Protein AF-A0A7J8QJQ6-F1 (afdb_monomer)

Foldseek 3Di:
DDQPPP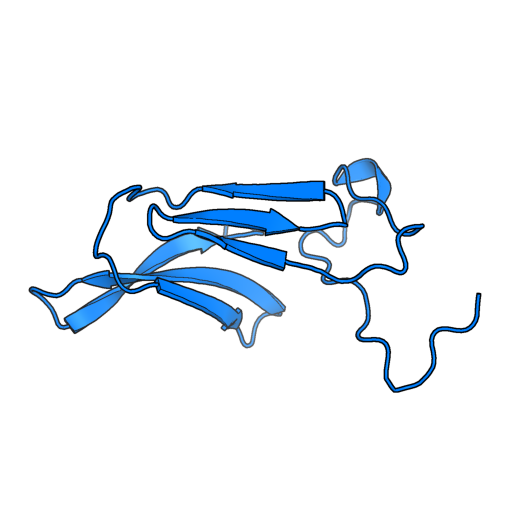HDDDQDADPVADCVRVVFDPPDPDWDWDQDQQAWIATPRGDTDGFQRGDHPWDWDWDLDPVSKTFIWTQDPVVRDTDTRDIPDDD

Sequence (91 aa):
MYDGPDTSSLYWPDVDNTIFGNGRMSYNSNRVASLDDVGRFSSSDQLEFSASDLGLGIKRRLTIDYDGNLRLYSLNYVTGLRTITWEAVLQ

Organism: Gossypium raimondii (NCBI:txid29730)

Structure (mmCIF, N/CA/C/O backbone):
data_AF-A0A7J8QJQ6-F1
#
_entry.id   AF-A0A7J8QJQ6-F1
#
loop_
_atom_site.group_PDB
_atom_site.id
_atom_site.type_symbol
_atom_site.label_atom_id
_atom_site.label_alt_id
_atom_site.label_comp_id
_atom_site.label_asym_id
_atom_site.label_entity_id
_atom_site.label_seq_id
_atom_site.pdbx_PDB_ins_code
_atom_site.Cartn_x
_atom_site.Cartn_y
_atom_site.Cartn_z
_atom_site.occupancy
_atom_site.B_iso_or_equiv
_atom_site.auth_seq_id
_atom_site.auth_comp_id
_atom_site.auth_asym_id
_atom_site.auth_atom_id
_atom_site.pdbx_PDB_model_num
ATOM 1 N N . MET A 1 1 ? 24.380 -11.285 -13.534 1.00 48.84 1 MET A N 1
ATOM 2 C CA . MET A 1 1 ? 24.000 -10.986 -12.139 1.00 48.84 1 MET A CA 1
ATOM 3 C C . MET A 1 1 ? 23.338 -12.233 -11.590 1.00 48.84 1 MET A C 1
ATOM 5 O O . MET A 1 1 ? 22.522 -12.801 -12.299 1.00 48.84 1 MET A O 1
ATOM 9 N N . TYR A 1 2 ? 23.791 -12.725 -10.438 1.00 42.25 2 TYR A N 1
ATOM 10 C CA . TYR A 1 2 ? 23.300 -13.961 -9.829 1.00 42.25 2 TYR A CA 1
ATOM 11 C C . TYR A 1 2 ? 22.287 -13.581 -8.748 1.00 42.25 2 TYR A C 1
ATOM 13 O O . TYR A 1 2 ? 22.674 -13.023 -7.723 1.00 42.25 2 TYR A O 1
ATOM 21 N N . ASP A 1 3 ? 21.009 -13.832 -9.016 1.00 51.94 3 ASP A N 1
ATOM 22 C CA . ASP A 1 3 ? 19.941 -13.748 -8.022 1.00 51.94 3 ASP A CA 1
ATOM 23 C C . ASP A 1 3 ? 20.048 -14.995 -7.128 1.00 51.94 3 ASP A C 1
ATOM 25 O O . ASP A 1 3 ? 19.625 -16.093 -7.488 1.00 51.94 3 ASP A O 1
ATOM 29 N N . GLY A 1 4 ? 20.742 -14.853 -5.996 1.00 50.84 4 GLY A N 1
ATOM 30 C CA . GLY A 1 4 ? 20.849 -15.905 -4.985 1.00 50.84 4 GLY A CA 1
ATOM 31 C C . GLY A 1 4 ? 19.517 -16.144 -4.255 1.00 50.84 4 GLY A C 1
ATOM 32 O O . GLY A 1 4 ? 18.591 -15.350 -4.376 1.00 50.84 4 GLY A O 1
ATOM 33 N N . PRO A 1 5 ? 19.397 -17.201 -3.440 1.00 53.91 5 PRO A N 1
ATOM 34 C CA . PRO A 1 5 ? 18.162 -17.527 -2.712 1.00 53.91 5 PRO A CA 1
ATOM 35 C C . PRO A 1 5 ? 17.661 -16.418 -1.762 1.00 53.91 5 PRO A C 1
ATOM 37 O O . PRO A 1 5 ? 16.488 -16.414 -1.403 1.00 53.91 5 PRO A O 1
ATOM 40 N N . ASP A 1 6 ? 18.517 -15.452 -1.409 1.00 50.78 6 ASP A N 1
ATOM 41 C CA . ASP A 1 6 ? 18.166 -14.264 -0.615 1.00 50.78 6 ASP A CA 1
ATOM 42 C C . ASP A 1 6 ? 17.592 -13.107 -1.454 1.00 50.78 6 ASP A C 1
ATOM 44 O O . ASP A 1 6 ? 17.259 -12.042 -0.931 1.00 50.78 6 ASP A O 1
ATOM 48 N N . THR A 1 7 ? 17.476 -13.290 -2.770 1.00 51.47 7 THR A N 1
ATOM 49 C CA . THR A 1 7 ? 16.809 -12.341 -3.660 1.00 51.47 7 THR A CA 1
ATOM 50 C C . THR A 1 7 ? 15.391 -12.814 -3.947 1.00 51.47 7 THR A C 1
ATOM 52 O O . THR A 1 7 ? 15.167 -13.791 -4.656 1.00 51.47 7 THR A O 1
ATOM 55 N N . SER A 1 8 ? 14.404 -12.112 -3.388 1.00 54.97 8 SER A N 1
ATOM 56 C CA . SER A 1 8 ? 13.008 -12.313 -3.772 1.00 54.97 8 SER A CA 1
ATOM 57 C C . SER A 1 8 ? 12.828 -11.967 -5.254 1.00 54.97 8 SER A C 1
ATOM 59 O O . SER A 1 8 ? 13.346 -10.961 -5.742 1.00 54.97 8 SER A O 1
ATOM 61 N N . SER A 1 9 ? 12.116 -12.803 -6.006 1.00 58.81 9 SER A N 1
ATOM 62 C CA . SER A 1 9 ? 11.774 -12.501 -7.399 1.00 58.81 9 SER A CA 1
ATOM 63 C C . SER A 1 9 ? 10.956 -11.202 -7.488 1.00 58.81 9 SER A C 1
ATOM 65 O O . SER A 1 9 ? 10.254 -10.836 -6.544 1.00 58.81 9 SER A O 1
ATOM 67 N N . LEU A 1 10 ? 11.068 -10.479 -8.606 1.00 67.81 10 LEU A N 1
ATOM 68 C CA . LEU A 1 10 ? 10.310 -9.245 -8.835 1.00 67.81 10 LEU A CA 1
ATOM 69 C C . LEU A 1 10 ? 8.803 -9.551 -8.802 1.00 67.81 10 LEU A C 1
ATOM 71 O O . LEU A 1 10 ? 8.339 -10.431 -9.524 1.00 67.81 10 LEU A O 1
ATOM 75 N N . TYR A 1 11 ? 8.045 -8.830 -7.973 1.00 72.94 11 TYR A N 1
ATOM 76 C CA . TYR A 1 11 ? 6.589 -8.957 -7.945 1.00 72.94 11 TYR A CA 1
ATOM 77 C C . TYR A 1 11 ? 5.982 -8.494 -9.282 1.00 72.94 11 TYR A C 1
ATOM 79 O O . TYR A 1 11 ? 6.256 -7.373 -9.720 1.00 72.94 11 TYR A O 1
ATOM 87 N N . TRP A 1 12 ? 5.151 -9.338 -9.906 1.00 73.25 12 TRP A N 1
ATOM 88 C CA . TRP A 1 12 ? 4.645 -9.151 -11.269 1.00 73.25 12 TRP A CA 1
ATOM 89 C C . TRP A 1 12 ? 3.109 -9.239 -11.326 1.00 73.25 12 TRP A C 1
ATOM 91 O O . TRP A 1 12 ? 2.576 -10.345 -11.284 1.00 73.25 12 TRP A O 1
ATOM 101 N N . PRO A 1 13 ? 2.387 -8.104 -11.376 1.00 67.62 13 PRO A N 1
ATOM 102 C CA . PRO A 1 13 ? 0.925 -8.125 -11.359 1.00 67.62 13 PRO A CA 1
ATOM 103 C C . PRO A 1 13 ? 0.304 -8.449 -12.723 1.00 67.62 13 PRO A C 1
ATOM 105 O O . PRO A 1 13 ? -0.634 -9.231 -12.787 1.00 67.62 13 PRO A O 1
ATOM 108 N N . ASP A 1 14 ? 0.838 -7.902 -13.816 1.00 70.56 14 ASP A N 1
ATOM 109 C CA . ASP A 1 14 ? 0.303 -8.122 -15.163 1.00 70.56 14 ASP A CA 1
ATOM 110 C C . ASP A 1 14 ? 1.212 -9.065 -15.955 1.00 70.56 14 ASP A C 1
ATOM 112 O O . ASP A 1 14 ? 2.254 -8.652 -16.466 1.00 70.56 14 ASP A O 1
ATOM 116 N N . VAL A 1 15 ? 0.811 -10.335 -16.031 1.00 66.00 15 VAL A N 1
ATOM 117 C CA . VAL A 1 15 ? 1.539 -11.412 -16.722 1.00 66.00 15 VAL A CA 1
ATOM 118 C C . VAL A 1 15 ? 1.602 -11.249 -18.240 1.00 66.00 15 VAL A C 1
ATOM 120 O O . VAL A 1 15 ? 2.473 -11.858 -18.861 1.00 66.00 15 VAL A O 1
ATOM 123 N N . ASP A 1 16 ? 0.733 -10.425 -18.829 1.00 69.69 16 ASP A N 1
ATOM 124 C CA . ASP A 1 16 ? 0.653 -10.239 -20.279 1.00 69.69 16 ASP A CA 1
ATOM 125 C C . ASP A 1 16 ? 1.643 -9.172 -20.777 1.00 69.69 16 ASP A C 1
ATOM 127 O O . ASP A 1 16 ? 1.978 -9.123 -21.964 1.00 69.69 16 ASP A O 1
ATOM 131 N N . ASN A 1 17 ? 2.164 -8.344 -19.867 1.00 67.25 17 ASN A N 1
ATOM 132 C CA . ASN A 1 17 ? 3.139 -7.304 -20.166 1.00 67.25 17 ASN A CA 1
ATOM 133 C C . ASN A 1 17 ? 4.567 -7.683 -19.747 1.00 67.25 17 ASN A C 1
ATOM 135 O O . ASN A 1 17 ? 4.814 -8.488 -18.851 1.00 67.25 17 ASN A O 1
ATOM 139 N N . THR A 1 18 ? 5.550 -7.075 -20.417 1.00 73.12 18 THR A N 1
ATOM 140 C CA . THR A 1 18 ? 6.976 -7.219 -20.066 1.00 73.12 18 THR A CA 1
ATOM 141 C C . THR A 1 18 ? 7.372 -6.286 -18.917 1.00 73.12 18 THR A C 1
ATOM 143 O O . THR A 1 18 ? 6.683 -5.302 -18.654 1.00 73.12 18 THR A O 1
ATOM 146 N N . ILE A 1 19 ? 8.533 -6.534 -18.287 1.00 68.56 19 ILE A N 1
ATOM 147 C CA . ILE A 1 19 ? 9.123 -5.686 -17.222 1.00 68.56 19 ILE A CA 1
ATOM 148 C C . ILE A 1 19 ? 9.057 -4.194 -17.549 1.00 68.56 19 ILE A C 1
ATOM 150 O O . ILE A 1 19 ? 8.501 -3.401 -16.787 1.00 68.56 19 ILE A O 1
ATOM 154 N N . PHE A 1 20 ? 9.545 -3.839 -18.731 1.00 68.50 20 PHE A N 1
ATOM 155 C CA . PHE A 1 20 ? 9.534 -2.466 -19.224 1.00 68.50 20 PHE A CA 1
ATOM 156 C C . 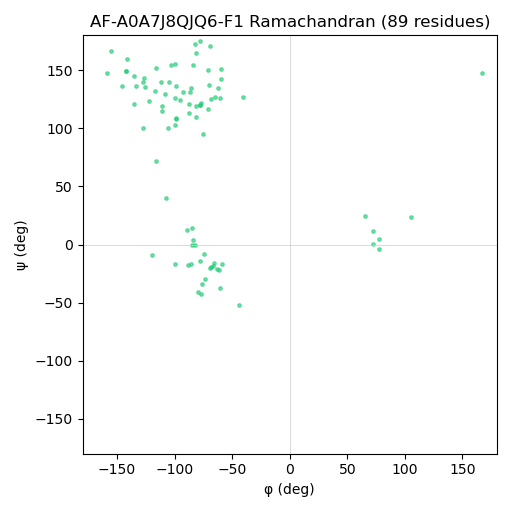PHE A 1 20 ? 8.141 -1.998 -19.656 1.00 68.50 20 PHE A C 1
ATOM 158 O O . PHE A 1 20 ? 7.845 -0.814 -19.538 1.00 68.50 20 PHE A O 1
ATOM 165 N N . GLY A 1 21 ? 7.283 -2.913 -20.121 1.00 70.94 21 GLY A N 1
ATOM 166 C CA . GLY A 1 21 ? 5.885 -2.632 -20.461 1.00 70.94 21 GLY A CA 1
ATOM 167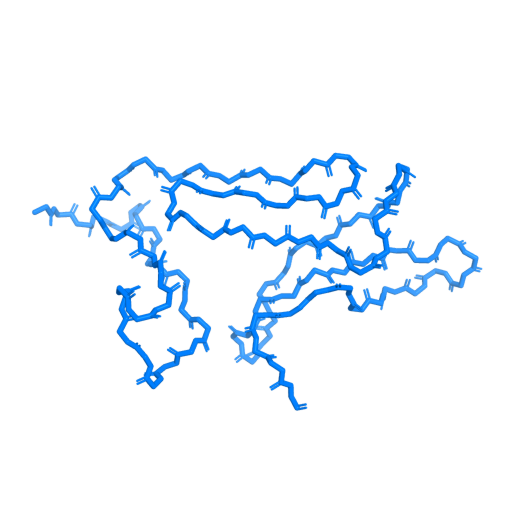 C C . GLY A 1 21 ? 5.075 -2.125 -19.267 1.00 70.94 21 GLY A C 1
ATOM 168 O O . GLY A 1 21 ? 4.318 -1.172 -19.419 1.00 70.94 21 GLY A O 1
ATOM 169 N N . ASN A 1 22 ? 5.325 -2.656 -18.065 1.00 69.62 22 ASN A N 1
ATOM 170 C CA . ASN A 1 22 ? 4.733 -2.128 -16.826 1.00 69.62 22 ASN A CA 1
ATOM 171 C C . ASN A 1 22 ? 5.525 -0.954 -16.224 1.00 69.62 22 ASN A C 1
ATOM 173 O O . ASN A 1 22 ? 5.338 -0.631 -15.051 1.00 69.62 22 ASN A O 1
ATOM 177 N N . GLY A 1 23 ? 6.451 -0.351 -16.980 1.00 72.88 23 GLY A N 1
ATOM 178 C CA . GLY A 1 23 ? 7.258 0.781 -16.523 1.00 72.88 23 GLY A CA 1
ATOM 179 C C . GLY A 1 23 ? 8.208 0.451 -15.371 1.00 72.88 23 GLY A C 1
ATOM 180 O O . GLY A 1 23 ? 8.564 1.347 -14.613 1.00 72.88 23 GLY A O 1
ATOM 181 N N . ARG A 1 24 ? 8.602 -0.820 -15.206 1.00 74.06 24 ARG A N 1
ATOM 182 C CA . ARG A 1 24 ? 9.497 -1.247 -14.124 1.00 74.06 24 ARG A CA 1
ATOM 183 C C . ARG A 1 24 ? 10.937 -1.399 -14.590 1.00 74.06 24 ARG A C 1
ATOM 185 O O . ARG A 1 24 ? 11.208 -1.696 -15.754 1.00 74.06 24 ARG A O 1
ATOM 192 N N . MET A 1 25 ? 11.877 -1.275 -13.653 1.00 67.38 25 MET A N 1
ATOM 193 C CA . MET A 1 25 ? 13.300 -1.524 -13.909 1.00 67.38 25 MET A CA 1
ATOM 194 C C . MET A 1 25 ? 13.804 -2.783 -13.195 1.00 67.38 25 MET A C 1
ATOM 196 O O . MET A 1 25 ? 13.921 -2.805 -11.974 1.00 67.38 25 MET A O 1
ATOM 200 N N . SER A 1 26 ? 14.201 -3.808 -13.961 1.00 63.28 26 SER A N 1
ATOM 201 C CA . SER A 1 26 ? 14.837 -5.036 -13.439 1.00 63.28 26 SER A CA 1
ATOM 202 C C . SER A 1 26 ? 16.318 -4.879 -13.092 1.00 63.28 26 SER A C 1
ATOM 204 O O . SER A 1 26 ? 16.896 -5.750 -12.452 1.00 63.28 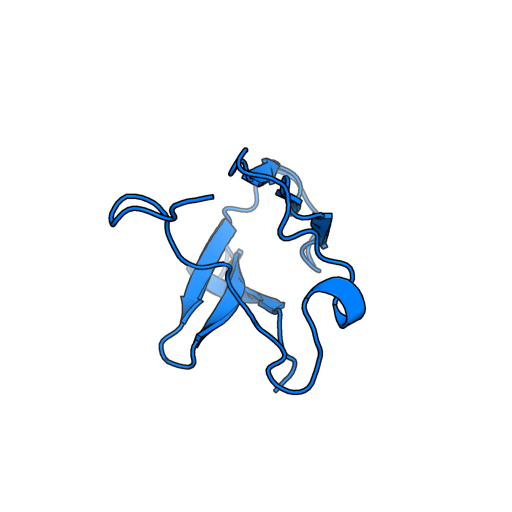26 SER A O 1
ATOM 206 N N . TYR A 1 27 ? 16.962 -3.798 -13.541 1.00 55.97 27 TYR A N 1
ATOM 207 C C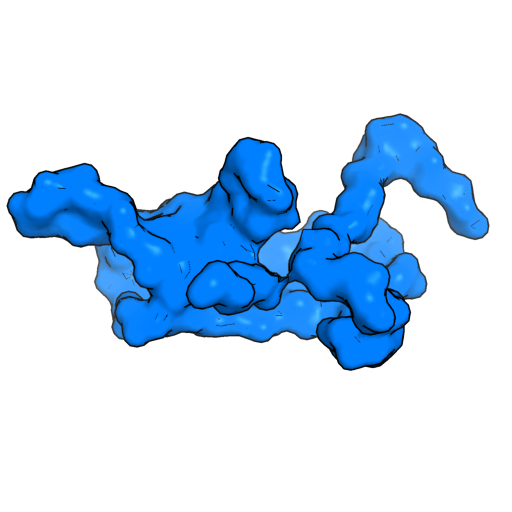A . TYR A 1 27 ? 18.407 -3.597 -13.379 1.00 55.97 27 TYR A CA 1
ATOM 208 C C . TYR A 1 27 ? 18.805 -3.007 -12.023 1.00 55.97 27 TYR A C 1
ATOM 210 O O . TYR A 1 27 ? 19.981 -2.714 -11.808 1.00 55.97 27 TYR A O 1
ATOM 218 N N . ASN A 1 28 ? 17.851 -2.819 -11.109 1.00 54.38 28 ASN A N 1
ATOM 219 C CA . ASN A 1 28 ? 18.127 -2.255 -9.800 1.00 54.38 28 ASN A CA 1
ATOM 220 C C . ASN A 1 28 ? 18.231 -3.361 -8.744 1.00 54.38 28 ASN A C 1
ATOM 222 O O . ASN A 1 28 ? 17.231 -3.905 -8.284 1.00 54.38 28 ASN A O 1
ATOM 226 N N . SER A 1 29 ? 19.458 -3.690 -8.347 1.00 57.66 29 SER A N 1
ATOM 227 C CA . SER A 1 29 ? 19.726 -4.598 -7.228 1.00 57.66 29 SER A CA 1
ATOM 228 C C . SER A 1 29 ? 19.463 -3.956 -5.861 1.00 57.66 29 SER A C 1
ATOM 230 O O . SER A 1 29 ? 19.465 -4.660 -4.851 1.00 57.66 29 SER A O 1
ATOM 232 N N . ASN A 1 30 ? 19.197 -2.644 -5.806 1.00 63.34 30 ASN A N 1
ATOM 233 C CA . ASN A 1 30 ? 18.689 -1.996 -4.606 1.00 63.34 30 ASN A CA 1
ATOM 234 C C . ASN A 1 30 ? 17.185 -2.289 -4.491 1.00 63.34 30 ASN A C 1
ATOM 236 O O . ASN A 1 30 ? 16.426 -1.945 -5.394 1.00 63.34 30 ASN A O 1
ATOM 240 N N . ARG A 1 31 ? 16.754 -2.936 -3.403 1.00 71.12 31 ARG A N 1
ATOM 241 C CA . ARG A 1 31 ? 15.380 -3.438 -3.196 1.00 71.12 31 ARG A CA 1
ATOM 242 C C . ARG A 1 31 ? 14.739 -2.710 -2.019 1.00 71.12 31 ARG A C 1
ATOM 244 O O . ARG A 1 31 ? 14.608 -3.261 -0.930 1.00 71.12 31 ARG A O 1
ATOM 251 N N . VAL A 1 32 ? 14.410 -1.440 -2.228 1.00 82.50 32 VAL A N 1
ATOM 252 C CA . VAL A 1 32 ? 13.845 -0.566 -1.194 1.00 82.50 32 VAL A CA 1
ATOM 253 C C . VAL A 1 32 ? 12.455 -0.141 -1.627 1.00 82.50 32 VAL A C 1
ATOM 255 O O . VAL A 1 32 ? 12.260 0.292 -2.760 1.00 82.50 32 VAL A O 1
ATOM 258 N N . ALA A 1 33 ? 11.504 -0.254 -0.711 1.00 87.25 33 ALA A N 1
ATOM 259 C CA . ALA A 1 33 ? 10.156 0.251 -0.875 1.00 87.25 33 ALA A CA 1
ATOM 260 C C . ALA A 1 33 ? 9.719 0.963 0.401 1.00 87.25 33 ALA A C 1
ATOM 262 O O . ALA A 1 33 ? 10.069 0.548 1.508 1.00 87.25 33 ALA A O 1
ATOM 263 N N . SER A 1 34 ? 8.942 2.021 0.238 1.00 92.50 34 SER A N 1
ATOM 264 C CA . SER A 1 34 ? 8.390 2.807 1.331 1.00 92.50 34 SER A CA 1
ATOM 265 C C . SER A 1 34 ? 6.915 3.071 1.085 1.00 92.50 34 SER A C 1
ATOM 267 O O . SER A 1 34 ? 6.528 3.428 -0.023 1.00 92.50 34 SER A O 1
ATOM 269 N N . LEU A 1 35 ? 6.114 2.918 2.136 1.00 95.50 35 LEU A N 1
ATOM 270 C CA . LEU A 1 35 ? 4.753 3.432 2.223 1.00 95.50 35 LEU A CA 1
ATOM 271 C C . LEU A 1 35 ? 4.770 4.546 3.267 1.00 95.50 35 LEU A C 1
ATOM 273 O O . LEU A 1 35 ? 5.131 4.284 4.415 1.00 95.50 35 LEU A O 1
ATOM 277 N N . ASP A 1 36 ? 4.427 5.764 2.866 1.00 95.69 36 ASP A N 1
ATOM 278 C CA . ASP A 1 36 ? 4.399 6.903 3.779 1.00 95.69 36 ASP A CA 1
ATOM 279 C C . ASP A 1 36 ? 3.097 6.980 4.599 1.00 95.69 36 ASP A C 1
ATOM 281 O O . ASP A 1 36 ? 2.126 6.246 4.375 1.00 95.69 36 ASP A O 1
ATOM 285 N N . ASP A 1 37 ? 3.075 7.904 5.559 1.00 95.38 37 ASP A N 1
ATOM 286 C CA . ASP A 1 37 ? 1.960 8.071 6.495 1.00 95.38 37 ASP A CA 1
ATOM 287 C C . ASP A 1 37 ? 0.671 8.589 5.833 1.00 95.38 37 ASP A C 1
ATOM 289 O O . ASP A 1 37 ? -0.415 8.433 6.401 1.00 95.38 37 ASP A O 1
ATOM 293 N N . VAL A 1 38 ? 0.756 9.195 4.640 1.00 97.06 38 VAL A N 1
ATOM 294 C CA . VAL A 1 38 ? -0.426 9.656 3.890 1.00 97.06 38 VAL A CA 1
ATOM 295 C C . VAL A 1 38 ? -0.999 8.577 2.978 1.00 97.06 38 VAL A C 1
ATOM 297 O O . VAL A 1 38 ? -2.171 8.669 2.618 1.00 97.06 38 VAL A O 1
ATOM 300 N N . GLY A 1 39 ? -0.234 7.531 2.664 1.00 97.12 39 GLY A N 1
ATOM 301 C CA . GLY A 1 39 ? -0.663 6.414 1.826 1.00 97.12 39 GLY A CA 1
ATOM 302 C C . GLY A 1 39 ? -0.084 6.426 0.413 1.00 97.12 39 GLY A C 1
ATOM 303 O O . GLY A 1 39 ? -0.687 5.828 -0.477 1.00 97.12 39 GLY A O 1
ATOM 304 N N . ARG A 1 40 ? 1.056 7.088 0.189 1.00 97.69 40 ARG A N 1
ATOM 305 C CA . ARG A 1 40 ? 1.832 6.984 -1.049 1.00 97.69 40 ARG A CA 1
ATOM 306 C C . ARG A 1 40 ? 2.892 5.901 -0.909 1.00 97.69 40 ARG A C 1
ATOM 308 O O . ARG A 1 40 ? 3.650 5.865 0.059 1.00 97.69 40 ARG A O 1
ATOM 315 N N . PHE A 1 41 ? 2.948 5.030 -1.903 1.00 95.56 41 PHE A N 1
ATOM 316 C CA . PHE A 1 41 ? 3.963 4.004 -2.040 1.00 95.56 41 PHE A CA 1
ATOM 317 C C . PHE A 1 41 ? 4.960 4.387 -3.131 1.00 95.56 41 PHE A C 1
ATOM 319 O O . PHE A 1 41 ? 4.572 4.878 -4.193 1.00 95.56 41 PHE A O 1
ATOM 326 N N . SER A 1 42 ? 6.234 4.113 -2.878 1.00 92.56 42 SER A N 1
ATOM 327 C CA . SER A 1 42 ? 7.289 4.155 -3.884 1.00 92.56 42 SER A CA 1
ATOM 328 C C . SER A 1 42 ? 8.293 3.035 -3.655 1.00 92.56 42 SER A C 1
ATOM 330 O O . SER A 1 42 ? 8.553 2.622 -2.520 1.00 92.56 42 SER A O 1
ATOM 332 N N . SER A 1 43 ? 8.888 2.557 -4.740 1.00 86.81 43 SER A N 1
ATOM 333 C CA . SER A 1 43 ? 9.953 1.564 -4.693 1.00 86.81 43 SER A CA 1
ATOM 334 C C . SER A 1 43 ? 11.043 1.827 -5.724 1.00 86.81 43 SER A C 1
ATOM 336 O O . SER A 1 43 ? 10.875 2.532 -6.718 1.00 86.81 43 SER A O 1
ATOM 338 N N . SER A 1 44 ? 12.207 1.242 -5.470 1.00 83.88 44 SER A N 1
ATOM 339 C CA . SER A 1 44 ? 13.410 1.386 -6.288 1.00 83.88 44 SER A CA 1
ATOM 340 C C . SER A 1 44 ? 13.295 0.778 -7.695 1.00 83.88 44 SER A C 1
ATOM 342 O O . SER A 1 44 ? 14.100 1.119 -8.564 1.00 83.88 44 SER A O 1
ATOM 344 N N . ASP A 1 45 ? 12.301 -0.082 -7.939 1.00 78.56 45 ASP A N 1
ATOM 345 C CA . ASP A 1 45 ? 11.933 -0.626 -9.254 1.00 78.56 45 ASP A CA 1
ATOM 346 C C . ASP A 1 45 ? 10.907 0.244 -10.010 1.00 78.56 45 ASP A C 1
ATOM 348 O O . ASP A 1 45 ? 10.399 -0.200 -11.037 1.00 78.56 45 ASP A O 1
ATOM 352 N N . GLN A 1 46 ? 10.659 1.478 -9.541 1.00 82.69 46 GLN A N 1
ATOM 353 C CA . GLN A 1 46 ? 9.750 2.490 -10.113 1.00 82.69 46 GLN A CA 1
ATOM 354 C C . GLN A 1 46 ? 8.250 2.215 -9.948 1.00 82.69 46 GLN A C 1
ATOM 356 O O . GLN A 1 46 ? 7.437 2.928 -10.535 1.00 82.69 46 GLN A O 1
ATOM 361 N N . LEU A 1 47 ? 7.847 1.241 -9.123 1.00 84.69 47 LEU A N 1
ATOM 362 C CA . LEU A 1 47 ? 6.436 1.133 -8.759 1.00 84.69 47 LEU A CA 1
ATOM 363 C C . LEU A 1 47 ? 6.063 2.295 -7.827 1.00 84.69 47 LEU A C 1
ATOM 365 O O . LEU A 1 47 ? 6.542 2.395 -6.698 1.00 84.69 47 LEU A O 1
ATOM 369 N N . GLU A 1 48 ? 5.160 3.147 -8.299 1.00 91.12 48 GLU A N 1
ATOM 370 C CA . GLU A 1 48 ? 4.548 4.211 -7.512 1.00 91.12 48 GLU A CA 1
ATOM 371 C C . GLU A 1 48 ? 3.027 4.100 -7.572 1.00 91.12 48 GLU A C 1
ATOM 373 O O . GLU A 1 48 ? 2.444 3.910 -8.639 1.00 91.12 48 GLU A O 1
ATOM 378 N N . PHE A 1 49 ? 2.376 4.245 -6.421 1.00 94.50 49 PHE A N 1
ATOM 379 C CA . PHE A 1 49 ? 0.924 4.357 -6.344 1.00 94.50 49 PHE A CA 1
ATOM 380 C C . PHE A 1 49 ? 0.491 5.096 -5.081 1.00 94.50 49 PHE A C 1
ATOM 382 O O . PHE A 1 49 ? 1.267 5.279 -4.143 1.00 94.50 49 PHE A O 1
ATOM 389 N N . SER A 1 50 ? -0.776 5.493 -5.050 1.00 97.44 50 SER A N 1
ATOM 390 C CA . SER A 1 50 ? -1.400 6.126 -3.893 1.00 97.44 50 SER A CA 1
ATOM 391 C C . SER A 1 50 ? -2.670 5.381 -3.522 1.00 97.44 50 SER A C 1
ATOM 393 O O . SER A 1 50 ? -3.414 4.940 -4.398 1.00 97.44 50 SER A O 1
ATOM 395 N N . ALA A 1 51 ? -2.934 5.276 -2.223 1.00 97.56 51 ALA A N 1
ATOM 396 C CA . ALA A 1 51 ? -4.224 4.832 -1.721 1.00 97.56 51 ALA A CA 1
ATOM 397 C C . ALA A 1 51 ? -5.341 5.769 -2.214 1.00 97.56 51 ALA A C 1
ATOM 399 O O . ALA A 1 51 ? -5.170 6.986 -2.231 1.00 97.56 51 ALA A O 1
ATOM 400 N N . SER A 1 52 ? -6.512 5.234 -2.550 1.00 97.56 52 SER A N 1
ATOM 401 C CA . SER A 1 52 ? -7.686 6.037 -2.914 1.00 97.56 52 SER A CA 1
ATOM 402 C C . SER A 1 52 ? -8.187 6.920 -1.763 1.00 97.56 52 SER A C 1
ATOM 404 O O . SER A 1 52 ? -8.891 7.897 -1.993 1.00 97.56 52 SER A O 1
ATOM 406 N N . ASP A 1 53 ? -7.830 6.575 -0.525 1.00 96.75 53 ASP A N 1
ATOM 407 C CA . ASP A 1 53 ? -8.197 7.267 0.710 1.00 96.75 53 ASP A CA 1
ATOM 408 C C . ASP A 1 53 ? -7.015 8.032 1.331 1.00 96.75 53 ASP A C 1
ATOM 410 O O . ASP A 1 53 ? -6.825 7.999 2.549 1.00 96.75 53 ASP A O 1
ATOM 414 N N . LEU A 1 54 ? -6.186 8.687 0.502 1.00 96.25 54 LEU A N 1
ATOM 415 C CA . LEU A 1 54 ? -5.045 9.495 0.958 1.00 96.25 54 LEU A CA 1
ATOM 416 C C . LEU A 1 54 ? -5.390 10.314 2.210 1.00 96.25 54 LEU A C 1
ATOM 418 O O . LEU A 1 54 ? -6.363 11.068 2.246 1.00 96.25 54 LEU A O 1
ATOM 422 N N . GLY A 1 55 ? -4.562 10.175 3.240 1.00 95.88 55 GLY A N 1
ATOM 423 C CA . GLY A 1 55 ? -4.816 10.804 4.526 1.00 95.88 55 GLY A CA 1
ATOM 424 C C . GLY A 1 55 ? -3.925 10.273 5.638 1.00 95.88 55 GLY A C 1
ATOM 425 O O . GLY A 1 55 ? -3.554 9.094 5.655 1.00 95.88 55 GLY A O 1
ATOM 426 N N . LEU A 1 56 ? -3.604 11.169 6.570 1.00 96.00 56 LEU A N 1
ATOM 427 C CA . LEU A 1 56 ? -2.813 10.881 7.764 1.00 96.00 56 LEU A CA 1
ATOM 428 C C . LEU A 1 56 ? -3.601 10.030 8.768 1.00 96.00 56 LEU A C 1
ATOM 430 O O . LEU A 1 56 ? -4.822 10.131 8.876 1.00 96.00 56 LEU A O 1
ATOM 434 N N . GLY A 1 57 ? -2.886 9.216 9.546 1.00 94.25 57 GLY A N 1
ATOM 435 C CA . GLY A 1 57 ? -3.449 8.454 10.671 1.00 94.25 57 GLY A CA 1
ATOM 436 C C . GLY A 1 57 ? -4.237 7.195 10.286 1.00 94.25 57 GLY A C 1
ATOM 437 O O . GLY A 1 57 ? -4.644 6.422 11.159 1.00 94.25 57 GLY A O 1
ATOM 438 N N . ILE A 1 58 ? -4.420 6.937 8.992 1.00 96.25 58 ILE A N 1
ATOM 439 C CA . ILE A 1 58 ? -5.049 5.714 8.493 1.00 96.25 58 ILE A CA 1
ATOM 440 C C . ILE A 1 58 ? -4.026 4.578 8.565 1.00 96.25 58 ILE A C 1
ATOM 442 O O . ILE A 1 58 ? -2.964 4.625 7.943 1.00 96.25 58 ILE A O 1
ATOM 446 N N . LYS A 1 59 ? -4.344 3.528 9.329 1.00 97.06 59 LYS A N 1
ATOM 447 C CA . LYS A 1 59 ? -3.480 2.350 9.427 1.00 97.06 59 LYS A CA 1
ATOM 448 C C . LYS A 1 59 ? -3.647 1.495 8.182 1.00 97.06 59 LYS A C 1
ATOM 450 O O . LYS A 1 59 ? -4.746 1.015 7.902 1.00 97.06 59 LYS A O 1
ATOM 455 N N . ARG A 1 60 ? -2.543 1.270 7.473 1.00 97.31 60 ARG A N 1
ATOM 456 C CA . ARG A 1 60 ? -2.529 0.560 6.194 1.00 97.31 60 ARG A CA 1
ATOM 457 C C . ARG A 1 60 ? -1.732 -0.736 6.270 1.00 97.31 60 ARG A C 1
ATOM 459 O O . ARG A 1 60 ? -0.826 -0.881 7.089 1.00 97.31 60 ARG A O 1
ATOM 466 N N . ARG A 1 61 ? -2.098 -1.704 5.435 1.00 95.81 61 ARG A N 1
ATOM 467 C CA . ARG A 1 61 ? -1.357 -2.955 5.244 1.00 95.81 61 ARG A CA 1
ATOM 468 C C . ARG A 1 61 ? -1.270 -3.251 3.758 1.00 95.81 61 ARG A C 1
ATOM 470 O O . ARG A 1 61 ? -2.299 -3.421 3.116 1.00 95.81 61 ARG A O 1
ATOM 477 N N . LEU A 1 62 ? -0.049 -3.357 3.255 1.00 94.94 62 LEU A N 1
ATOM 478 C CA . LEU A 1 62 ? 0.236 -3.862 1.919 1.00 94.94 62 LEU A CA 1
ATOM 479 C C . LEU A 1 62 ? 0.360 -5.392 1.990 1.00 94.94 62 LEU A C 1
ATOM 481 O O . LEU A 1 62 ? 0.994 -5.917 2.907 1.00 94.94 62 LEU A O 1
ATOM 485 N N . THR A 1 63 ? -0.318 -6.126 1.113 1.00 92.88 63 THR A N 1
ATOM 486 C CA . THR A 1 63 ? -0.393 -7.596 1.177 1.00 92.88 63 THR A CA 1
ATOM 487 C C . THR A 1 63 ? -0.449 -8.186 -0.224 1.00 92.88 63 THR A C 1
ATOM 489 O O . THR A 1 63 ? -1.171 -7.670 -1.068 1.00 92.88 63 THR A O 1
ATOM 492 N N . ILE A 1 64 ? 0.308 -9.259 -0.459 1.00 91.25 64 ILE A N 1
ATOM 493 C CA . ILE A 1 64 ? 0.091 -10.148 -1.603 1.00 91.25 64 ILE A CA 1
ATOM 494 C C . ILE A 1 64 ? -0.928 -11.183 -1.137 1.00 91.25 64 ILE A C 1
ATOM 496 O O . ILE A 1 64 ? -0.643 -11.944 -0.209 1.00 91.25 64 ILE A O 1
ATOM 500 N N . ASP A 1 65 ? -2.122 -11.149 -1.717 1.00 91.31 65 ASP A N 1
ATOM 501 C CA . ASP A 1 65 ? -3.181 -12.095 -1.378 1.00 91.31 65 ASP A CA 1
ATOM 502 C C . ASP A 1 65 ? -2.943 -13.459 -2.051 1.00 91.31 65 ASP A C 1
ATOM 504 O O . ASP A 1 65 ? -1.999 -13.657 -2.817 1.00 91.31 65 ASP A O 1
ATOM 508 N N . TYR A 1 66 ? -3.795 -14.437 -1.736 1.00 91.00 66 TYR A N 1
ATOM 509 C CA . TYR A 1 66 ? -3.667 -15.821 -2.215 1.00 91.00 66 TYR A CA 1
ATOM 510 C C . TYR A 1 66 ? -3.744 -15.961 -3.743 1.00 91.00 66 TYR A C 1
ATOM 512 O O . TYR A 1 66 ? -3.277 -16.956 -4.290 1.00 91.00 66 TYR A O 1
ATOM 520 N N . ASP A 1 67 ? -4.347 -14.984 -4.418 1.00 90.31 67 ASP A N 1
ATOM 521 C CA . ASP A 1 67 ? -4.449 -14.901 -5.874 1.00 90.31 67 ASP A CA 1
ATOM 522 C C . ASP A 1 67 ? -3.190 -14.305 -6.523 1.00 90.31 67 ASP A C 1
ATOM 524 O O . ASP A 1 67 ? -3.118 -14.190 -7.743 1.00 90.31 67 ASP A O 1
ATOM 528 N N . GLY A 1 68 ? -2.189 -13.930 -5.723 1.00 87.69 68 GLY A N 1
ATOM 529 C CA . GLY A 1 68 ? -0.971 -13.289 -6.199 1.00 87.69 68 GLY A CA 1
ATOM 530 C C . GLY A 1 68 ? -1.145 -11.804 -6.520 1.00 87.69 68 GLY A C 1
ATOM 531 O O . GLY A 1 68 ? -0.191 -11.177 -6.978 1.00 87.69 68 GLY A O 1
ATOM 532 N N . ASN A 1 69 ? -2.308 -11.199 -6.266 1.00 91.06 69 ASN A N 1
ATOM 533 C CA . ASN A 1 69 ? -2.498 -9.768 -6.470 1.00 91.06 69 ASN A CA 1
ATOM 534 C C . ASN A 1 69 ? -2.043 -8.981 -5.227 1.00 91.06 69 ASN A C 1
ATOM 536 O O . ASN A 1 69 ? -2.330 -9.341 -4.082 1.00 91.06 69 ASN A O 1
ATOM 540 N N . LEU A 1 70 ? -1.297 -7.904 -5.454 1.00 91.44 70 LEU A N 1
ATOM 541 C CA . LEU A 1 70 ? -0.807 -7.003 -4.423 1.00 91.44 70 LEU A CA 1
ATOM 542 C C . LEU A 1 70 ? -1.873 -5.947 -4.169 1.00 91.44 70 LEU A C 1
ATOM 544 O O . LEU A 1 70 ? -2.236 -5.189 -5.067 1.00 91.44 70 LEU A O 1
ATOM 548 N N . ARG A 1 71 ? -2.338 -5.876 -2.925 1.00 95.25 71 ARG A N 1
ATOM 549 C CA . 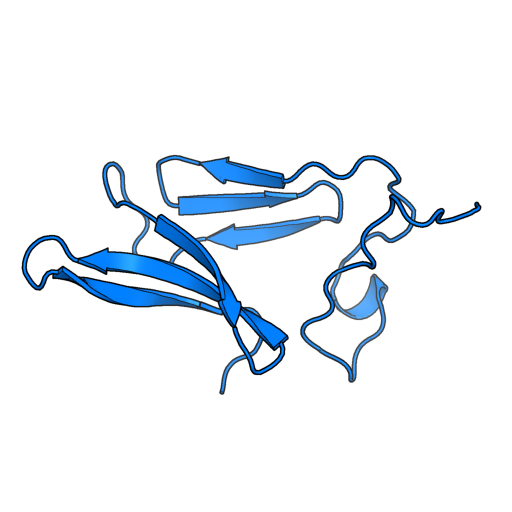ARG A 1 71 ? -3.389 -4.954 -2.503 1.00 95.25 71 ARG A CA 1
ATOM 550 C C . ARG A 1 71 ? -2.962 -4.140 -1.299 1.00 95.25 71 ARG A C 1
ATOM 552 O O . ARG A 1 71 ? -2.337 -4.644 -0.358 1.00 95.25 71 ARG A O 1
ATOM 559 N N . LEU A 1 72 ? -3.331 -2.867 -1.321 1.00 97.25 72 LEU A N 1
ATOM 560 C CA . LEU A 1 72 ? -3.247 -1.984 -0.173 1.00 97.25 72 LEU A CA 1
ATOM 561 C C . LEU A 1 72 ? -4.602 -1.960 0.527 1.00 97.25 72 LEU A C 1
ATOM 563 O O . LEU A 1 72 ? -5.624 -1.628 -0.070 1.00 97.25 72 LEU A O 1
ATOM 567 N N . TYR A 1 73 ? -4.585 -2.287 1.813 1.00 97.75 73 TYR A N 1
ATOM 568 C CA . TYR A 1 73 ? -5.755 -2.244 2.670 1.00 97.75 73 TYR A CA 1
ATOM 569 C C . TYR A 1 73 ? -5.652 -1.095 3.661 1.00 97.75 73 TYR A C 1
ATOM 571 O O . TYR A 1 73 ? -4.675 -1.023 4.411 1.00 97.75 73 TYR A O 1
ATOM 579 N N . SER A 1 74 ? -6.698 -0.284 3.754 1.00 97.88 74 SER A N 1
ATOM 580 C CA . SER A 1 74 ? -6.874 0.703 4.819 1.00 97.88 74 SER A CA 1
ATOM 581 C C . SER A 1 74 ? -7.808 0.167 5.899 1.00 97.88 74 SER A C 1
ATOM 583 O O . SER A 1 74 ? -8.831 -0.453 5.606 1.00 97.88 74 SER A O 1
ATOM 585 N N . LEU A 1 75 ? -7.454 0.376 7.167 1.00 97.31 75 LEU A N 1
ATOM 586 C CA . LEU A 1 75 ? -8.321 0.057 8.296 1.00 97.31 75 LEU A CA 1
ATOM 587 C C . LEU A 1 75 ? -9.336 1.184 8.502 1.00 97.31 75 LEU A C 1
ATOM 589 O O . LEU A 1 75 ? -8.968 2.308 8.840 1.00 97.31 75 LEU A O 1
ATOM 593 N N . ASN A 1 76 ? -10.617 0.860 8.381 1.00 94.75 76 ASN A N 1
ATOM 594 C CA . ASN A 1 76 ? -11.689 1.747 8.793 1.00 94.75 76 ASN A CA 1
ATOM 595 C C . ASN A 1 76 ? -11.882 1.625 10.312 1.00 94.75 76 ASN A C 1
ATOM 597 O O . ASN A 1 76 ? -12.363 0.607 10.805 1.00 94.75 76 ASN A O 1
ATOM 601 N N . TYR A 1 77 ? -11.522 2.664 11.067 1.00 92.31 77 TYR A N 1
ATOM 602 C CA . TYR A 1 77 ? -11.596 2.630 12.534 1.00 92.31 77 TYR A CA 1
ATOM 603 C C . TYR A 1 77 ? -13.019 2.611 13.100 1.00 92.31 77 TYR A C 1
ATOM 605 O O . TYR A 1 77 ? -13.200 2.210 14.245 1.00 92.31 77 TYR A O 1
ATOM 613 N N . VAL A 1 78 ? -14.022 3.024 12.320 1.00 93.25 78 VAL A N 1
ATOM 614 C CA . VAL A 1 78 ? -15.426 3.016 12.758 1.00 93.25 78 VAL A CA 1
ATOM 615 C C . VAL A 1 78 ? -15.992 1.599 12.708 1.00 93.25 78 VAL A C 1
ATOM 617 O O . VAL A 1 78 ? -16.684 1.171 13.624 1.00 93.25 78 VAL A O 1
ATOM 620 N N . THR A 1 79 ? -15.687 0.862 11.641 1.00 95.19 79 THR A N 1
ATOM 621 C CA . THR A 1 79 ? -16.240 -0.482 11.395 1.00 95.19 79 THR A CA 1
ATOM 622 C C . THR A 1 79 ? -15.291 -1.614 11.792 1.00 95.19 79 THR A C 1
ATOM 624 O O . THR A 1 79 ? -15.718 -2.758 11.903 1.00 95.19 79 THR A O 1
ATOM 627 N N . GLY A 1 80 ? -13.999 -1.327 11.975 1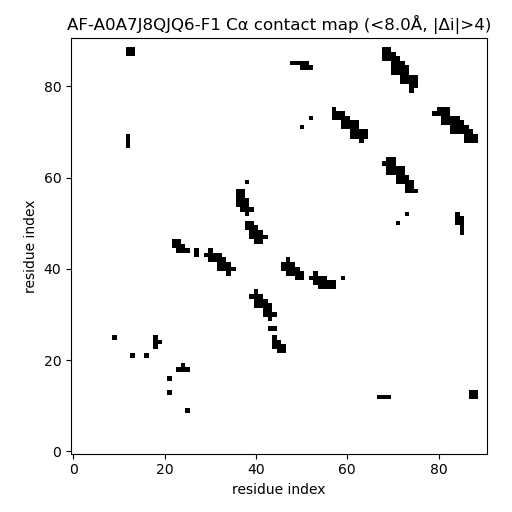.00 94.94 80 GLY A N 1
ATOM 628 C CA . GLY A 1 80 ? -12.945 -2.323 12.191 1.00 94.94 80 GLY A CA 1
ATOM 629 C C . GLY A 1 80 ? -12.574 -3.127 10.938 1.00 94.94 80 GLY A C 1
ATOM 630 O O . GLY A 1 80 ? -11.696 -3.990 11.002 1.00 94.94 80 GLY A O 1
ATOM 631 N N . LEU A 1 81 ? -13.219 -2.857 9.800 1.00 96.62 81 LEU A N 1
ATOM 632 C CA . LEU A 1 81 ? -12.999 -3.575 8.550 1.00 96.62 81 LEU A CA 1
ATOM 633 C C . LEU A 1 81 ? -11.805 -3.012 7.780 1.00 96.62 81 LEU A C 1
ATOM 635 O O . LEU A 1 81 ? -11.440 -1.842 7.902 1.00 96.62 81 LEU A O 1
ATOM 639 N N . ARG A 1 82 ? -11.203 -3.871 6.957 1.00 96.00 82 ARG A N 1
ATOM 640 C CA . ARG A 1 82 ? -10.150 -3.499 6.012 1.00 96.00 82 ARG A CA 1
ATOM 641 C C . ARG A 1 82 ? -10.761 -3.352 4.628 1.00 96.00 82 ARG A C 1
ATOM 643 O O . ARG A 1 82 ? -11.384 -4.291 4.145 1.00 96.00 82 ARG A O 1
ATOM 650 N N . THR A 1 83 ? -10.557 -2.207 3.997 1.00 96.50 83 THR A N 1
ATOM 651 C CA . THR A 1 83 ? -11.037 -1.922 2.641 1.00 96.50 83 THR A CA 1
ATOM 652 C C . THR A 1 83 ? -9.861 -1.820 1.687 1.00 96.50 83 THR A C 1
ATOM 654 O O . THR A 1 83 ? -8.832 -1.254 2.055 1.00 96.50 83 THR A O 1
ATOM 657 N N . ILE A 1 84 ? -10.007 -2.363 0.477 1.00 97.00 84 ILE A N 1
ATOM 658 C CA . ILE A 1 84 ? -9.013 -2.206 -0.588 1.00 97.00 84 ILE A CA 1
ATOM 659 C C . ILE A 1 84 ? -9.036 -0.744 -1.028 1.00 97.00 84 ILE A C 1
ATOM 661 O O . ILE A 1 84 ? -10.095 -0.207 -1.348 1.00 97.00 84 ILE A O 1
ATOM 665 N N . THR A 1 85 ? -7.877 -0.099 -0.998 1.00 97.25 85 THR A N 1
ATOM 666 C CA . THR A 1 85 ? -7.702 1.301 -1.416 1.00 97.25 85 THR A CA 1
ATOM 667 C C . THR A 1 85 ? -6.727 1.440 -2.572 1.00 97.25 85 THR A C 1
ATOM 669 O O . THR A 1 85 ? -6.622 2.507 -3.167 1.00 97.25 85 THR A O 1
ATOM 672 N N . TRP A 1 86 ? -6.044 0.355 -2.926 1.00 96.50 86 TRP A N 1
ATOM 673 C CA . TRP A 1 86 ? -5.326 0.201 -4.181 1.00 96.50 86 TRP A CA 1
ATOM 674 C C . TRP A 1 86 ? -5.118 -1.291 -4.465 1.00 96.50 86 TRP A C 1
ATOM 676 O O . TRP A 1 86 ? -4.929 -2.073 -3.529 1.00 96.50 86 TRP A O 1
ATOM 686 N N . GLU A 1 87 ? -5.110 -1.681 -5.735 1.00 95.00 87 GLU A N 1
ATOM 687 C CA . GLU A 1 87 ? -4.729 -3.022 -6.177 1.00 95.00 87 GLU A CA 1
ATOM 688 C C . GLU A 1 87 ? -3.945 -2.965 -7.486 1.00 95.00 87 GLU A C 1
ATOM 690 O O . GLU A 1 87 ? -4.137 -2.058 -8.298 1.00 95.00 87 GLU A O 1
ATOM 695 N N . ALA A 1 88 ? -3.034 -3.921 -7.666 1.00 90.25 88 ALA A N 1
ATOM 696 C CA . ALA A 1 88 ? -2.146 -3.938 -8.819 1.00 90.25 88 ALA A CA 1
ATOM 697 C C . ALA A 1 88 ? -2.853 -4.402 -10.101 1.00 90.25 88 ALA A C 1
ATOM 699 O O . ALA A 1 88 ? -2.544 -3.905 -11.182 1.00 90.25 88 ALA A O 1
ATOM 700 N N . VAL A 1 89 ? -3.803 -5.330 -9.971 1.00 89.81 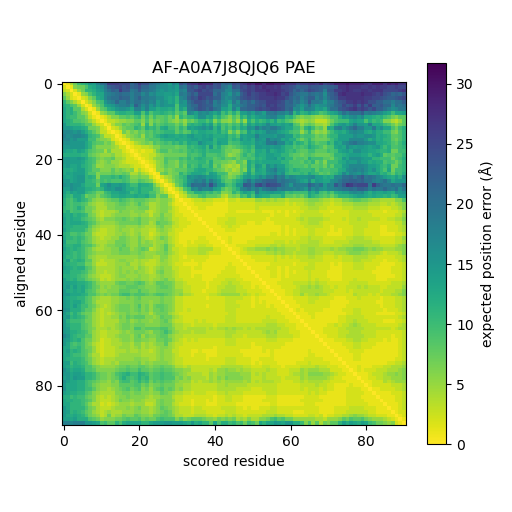89 VAL A N 1
ATOM 701 C CA . VAL A 1 89 ? -4.678 -5.798 -11.052 1.00 89.81 89 VAL A CA 1
ATOM 702 C C . VAL A 1 89 ? -6.124 -5.574 -10.633 1.00 89.81 89 VAL A C 1
ATOM 704 O O . VAL A 1 89 ? -6.527 -6.064 -9.580 1.00 89.81 89 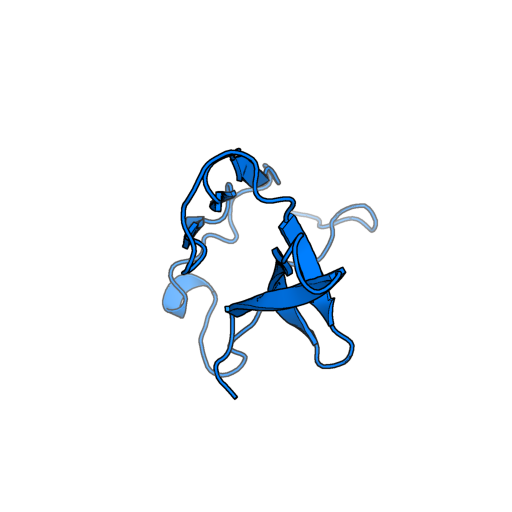VAL A O 1
ATOM 707 N N . LEU A 1 90 ? -6.889 -4.841 -11.442 1.00 84.56 90 LEU A N 1
ATOM 708 C CA . LEU A 1 90 ? -8.333 -4.701 -11.248 1.00 84.56 90 LEU A CA 1
ATOM 709 C C . LEU A 1 90 ? -9.026 -6.024 -11.579 1.00 84.56 90 LEU A C 1
ATOM 711 O O . LEU A 1 90 ? -8.687 -6.664 -12.577 1.00 84.56 90 LEU A O 1
ATOM 715 N N . GLN A 1 91 ? -9.985 -6.411 -10.744 1.00 68.62 91 GLN A N 1
ATOM 716 C CA . GLN A 1 91 ? -10.774 -7.634 -10.906 1.00 68.62 91 GLN A CA 1
ATOM 717 C C . GLN A 1 91 ? -12.097 -7.399 -11.636 1.00 68.62 91 GLN A C 1
ATOM 719 O O . GLN A 1 91 ? -12.691 -6.309 -11.467 1.00 68.62 91 GLN A O 1
#

Mean predicted aligned error: 7.2 Å

Solvent-accessible surface area (backbone atoms only — not comparable to full-atom values): 5748 Å² total; per-residue (Å²): 136,86,82,49,95,90,50,79,76,82,88,72,63,61,84,91,51,52,64,63,71,72,60,35,48,88,85,50,88,60,88,51,72,48,72,50,66,43,37,44,36,42,33,60,38,59,56,67,52,59,36,76,71,63,38,73,86,56,54,69,48,77,44,72,46,98,86,60,44,44,32,34,28,37,48,40,84,89,78,72,45,72,43,81,34,38,60,66,58,87,131

Secondary structure (DSSP, 8-state):
----TTSPPPP-S-TTS-TTTTT--TT-----EEE-TTSEEEETTS-EEE-TT--TT--EEEEE-TTS-EEEEEE-TTT--EEEEEESS--

Radius of gyration: 14.53 Å; Cα contacts (8 Å, |Δi|>4): 135; chains: 1; bounding box: 40×28×33 Å

pLDDT: mean 82.69, std 15.79, range [42.25, 97.88]

Nearest PDB structures (foldseek):
  6kyw-assembly1_A  TM=5.389E-01  e=5.000E-01  Brassica rapa
  5gyy-assembly1_A  TM=4.802E-01  e=2.518E+00  Brassica rapa
  4gzv-assembly2_H  TM=2.622E-01  e=6.718E+00  Bacteroides ovatus ATCC 8483